Protein AF-A0A485D6U8-F1 (afdb_monomer_lite)

Foldseek 3Di:
DDLVVVLVVCVVVVDDPVVSVVSSVVVVVVVVVCVVVVVVVVVVVLVVVLVVVLVVQVVVCVVDV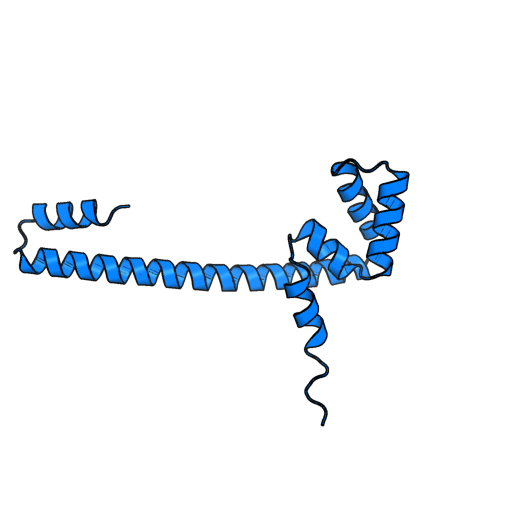PVLLVVQLVLVVVVPDDSVVSSVVSVVVVVVPSSLSCCCSPVVDDSVVVVVVVVVPPPPDD

pLDDT: mean 80.36, std 16.97, range [38.47, 98.19]

Structure (mmCIF, N/CA/C/O backbone):
data_AF-A0A485D6U8-F1
#
_entry.id   AF-A0A485D6U8-F1
#
loop_
_atom_site.group_PDB
_atom_site.id
_atom_site.type_symbol
_atom_site.label_atom_id
_atom_site.label_alt_id
_atom_site.label_comp_id
_atom_site.label_asym_id
_atom_site.label_entity_id
_atom_site.label_seq_id
_atom_site.pdbx_PDB_ins_code
_atom_site.Cartn_x
_atom_site.Cartn_y
_atom_site.Cartn_z
_atom_site.occupancy
_atom_site.B_iso_or_equiv
_atom_site.auth_seq_id
_atom_site.auth_comp_id
_atom_site.auth_asym_id
_atom_site.auth_atom_id
_atom_site.pdbx_PDB_model_num
ATOM 1 N N . MET A 1 1 ? 16.873 11.045 -20.391 1.00 49.53 1 MET A N 1
ATOM 2 C CA . MET A 1 1 ? 18.037 11.219 -21.291 1.00 49.53 1 MET A CA 1
ATOM 3 C C . MET A 1 1 ? 17.501 11.304 -22.709 1.00 49.53 1 MET A C 1
ATOM 5 O O . MET A 1 1 ? 16.810 10.389 -23.128 1.00 49.53 1 MET A O 1
ATOM 9 N N . SER A 1 2 ? 17.670 12.445 -23.375 1.00 55.84 2 SER A N 1
ATOM 10 C CA . SER A 1 2 ? 16.941 12.765 -24.610 1.00 55.84 2 SER A CA 1
ATOM 11 C C . SER A 1 2 ? 17.574 12.091 -25.833 1.00 55.84 2 SER A C 1
ATOM 13 O O . SER A 1 2 ? 18.793 12.076 -25.972 1.00 55.84 2 SER A O 1
ATOM 15 N N . THR A 1 3 ? 16.759 11.576 -26.754 1.00 62.09 3 THR A N 1
ATOM 16 C CA . THR A 1 3 ? 17.193 11.049 -28.063 1.00 62.09 3 THR A CA 1
ATOM 17 C C . THR A 1 3 ? 18.052 12.055 -28.845 1.00 62.09 3 THR A C 1
ATOM 19 O O . THR A 1 3 ? 18.934 11.656 -29.604 1.00 62.09 3 THR A O 1
ATOM 22 N N . ALA A 1 4 ? 17.871 13.356 -28.586 1.00 63.62 4 ALA A N 1
ATOM 23 C CA . ALA A 1 4 ? 18.672 14.443 -29.144 1.00 63.62 4 ALA A CA 1
ATOM 24 C C . ALA A 1 4 ? 20.171 14.361 -28.782 1.00 63.62 4 ALA A C 1
ATOM 26 O O . ALA A 1 4 ? 21.013 14.599 -29.647 1.00 63.62 4 ALA A O 1
ATOM 27 N N . SER A 1 5 ? 20.533 13.979 -27.548 1.00 66.81 5 SER A N 1
ATOM 28 C CA . SER A 1 5 ? 21.944 13.826 -27.148 1.00 66.81 5 SER A CA 1
ATOM 29 C C . SER A 1 5 ? 22.602 12.605 -27.800 1.00 66.81 5 SER A C 1
ATOM 31 O O . SER A 1 5 ? 23.797 12.631 -28.086 1.00 66.81 5 SER A O 1
ATOM 33 N N . LEU A 1 6 ? 21.821 11.557 -28.079 1.00 66.00 6 LEU A N 1
ATOM 34 C CA . LEU A 1 6 ? 22.290 10.334 -28.738 1.00 66.00 6 LEU A CA 1
ATOM 35 C C . LEU A 1 6 ? 22.562 10.585 -30.233 1.00 66.00 6 LEU A C 1
ATOM 37 O O . LEU A 1 6 ? 23.616 10.213 -30.743 1.00 66.00 6 LEU A O 1
ATOM 41 N N . VAL A 1 7 ? 21.665 11.311 -30.911 1.00 64.75 7 VAL A N 1
ATOM 42 C CA . VAL A 1 7 ? 21.836 11.731 -32.315 1.00 64.75 7 VAL A CA 1
ATOM 43 C C . VAL A 1 7 ? 23.041 12.666 -32.482 1.00 64.75 7 VAL A C 1
ATOM 45 O O . VAL A 1 7 ? 23.840 12.471 -33.397 1.00 64.75 7 VAL A O 1
ATOM 48 N N . LEU A 1 8 ? 23.222 13.636 -31.576 1.00 67.69 8 LEU A N 1
ATOM 49 C CA . LEU A 1 8 ? 24.394 14.522 -31.572 1.00 67.69 8 LEU A CA 1
ATOM 50 C C . LEU A 1 8 ? 25.711 13.754 -31.358 1.00 67.69 8 LEU A C 1
ATOM 52 O O . LEU A 1 8 ? 26.691 14.037 -32.044 1.00 67.69 8 LEU A O 1
ATOM 56 N N . GLY A 1 9 ? 25.732 12.755 -30.468 1.00 66.75 9 GLY A N 1
ATOM 57 C CA . GLY A 1 9 ? 26.906 11.901 -30.243 1.00 66.75 9 GLY A CA 1
ATOM 58 C C . GLY A 1 9 ? 27.292 11.054 -31.464 1.00 66.75 9 GLY A C 1
ATOM 59 O O . GLY A 1 9 ? 28.471 10.960 -31.799 1.00 66.75 9 GLY A O 1
ATOM 60 N N . VAL A 1 10 ? 26.310 10.490 -32.178 1.00 65.50 10 VAL A N 1
ATOM 61 C CA . VAL A 1 10 ? 26.542 9.699 -33.406 1.00 65.50 10 VAL A CA 1
ATOM 62 C C . VAL A 1 10 ? 26.980 10.580 -34.583 1.00 65.50 10 VAL A C 1
ATOM 64 O O . VAL A 1 10 ? 27.828 10.170 -35.381 1.00 65.50 10 VAL A O 1
ATOM 67 N N . ALA A 1 11 ? 26.447 11.802 -34.678 1.00 61.62 11 ALA A N 1
ATOM 68 C CA . ALA A 1 11 ? 26.856 12.783 -35.682 1.00 61.62 11 ALA A CA 1
ATOM 69 C C . ALA A 1 11 ? 28.301 13.271 -35.460 1.00 61.62 11 ALA A C 1
ATOM 71 O O . ALA A 1 11 ? 29.072 13.361 -36.415 1.00 61.62 11 ALA A O 1
ATOM 72 N N . ALA A 1 12 ? 28.699 13.515 -34.204 1.00 64.06 12 ALA A N 1
ATOM 73 C CA . ALA A 1 12 ? 30.059 13.926 -33.844 1.00 64.06 12 ALA A CA 1
ATOM 74 C C . ALA A 1 12 ? 31.127 12.846 -34.125 1.00 64.06 12 ALA A C 1
ATOM 76 O O . ALA A 1 12 ? 32.297 13.176 -34.297 1.00 64.06 12 ALA A O 1
ATOM 77 N N . ALA A 1 13 ? 30.731 11.571 -34.227 1.00 69.06 13 ALA A N 1
ATOM 78 C CA . ALA A 1 13 ? 31.618 10.452 -34.554 1.00 69.06 13 ALA A CA 1
ATOM 79 C C . ALA A 1 13 ? 31.957 10.321 -36.060 1.00 69.06 13 ALA A C 1
ATOM 81 O O . ALA A 1 13 ? 32.695 9.413 -36.436 1.00 69.06 13 ALA A O 1
ATOM 82 N N . GLY A 1 14 ? 31.443 11.205 -36.930 1.00 60.03 14 GLY A N 1
ATOM 83 C CA . GLY A 1 14 ? 31.768 11.222 -38.367 1.00 60.03 14 GLY A CA 1
ATOM 84 C C . GLY A 1 14 ? 30.923 10.282 -39.241 1.00 60.03 14 GLY A C 1
ATOM 85 O O . GLY A 1 14 ? 31.354 9.879 -40.320 1.00 60.03 14 GLY A O 1
ATOM 86 N N . THR A 1 15 ? 29.723 9.914 -38.785 1.00 64.06 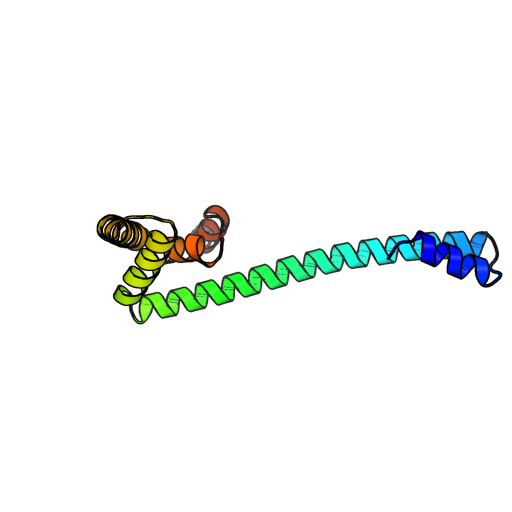15 THR A N 1
ATOM 87 C CA . THR A 1 15 ? 28.834 8.951 -39.461 1.00 64.06 15 THR A CA 1
ATOM 88 C C . THR A 1 15 ? 28.083 9.575 -40.649 1.00 64.06 15 THR A C 1
ATOM 90 O O . THR A 1 15 ? 27.648 10.723 -40.588 1.00 64.06 15 THR A O 1
ATOM 93 N N . SER A 1 16 ? 27.868 8.802 -41.725 1.00 75.00 16 SER A N 1
ATOM 94 C CA . SER A 1 16 ? 27.040 9.229 -42.869 1.00 75.00 16 SER A CA 1
ATOM 95 C C . SER A 1 16 ? 25.596 9.588 -42.450 1.00 75.00 16 SER A C 1
ATOM 97 O O . SER A 1 16 ? 25.080 9.002 -41.493 1.00 75.00 16 SER A O 1
ATOM 99 N N . PRO A 1 17 ? 24.885 10.476 -43.175 1.00 74.62 17 PRO A N 1
ATOM 100 C CA . PRO A 1 17 ? 23.499 10.854 -42.855 1.00 74.62 17 PRO A CA 1
ATOM 101 C C . PRO A 1 17 ? 22.544 9.657 -42.697 1.00 74.62 17 PRO A C 1
ATOM 103 O O . PRO A 1 17 ? 21.696 9.634 -41.807 1.00 74.62 17 PRO A O 1
ATOM 106 N N . SER A 1 18 ? 22.735 8.618 -43.510 1.00 76.94 18 SER A N 1
ATOM 107 C CA . SER A 1 18 ? 22.030 7.334 -43.423 1.00 76.94 18 SER A CA 1
ATOM 108 C C . SER A 1 18 ? 22.274 6.594 -42.102 1.00 76.94 18 SER A C 1
ATOM 110 O O . SER A 1 18 ? 21.345 6.007 -41.551 1.00 76.94 18 SER A O 1
ATOM 112 N N . GLY A 1 19 ? 23.492 6.647 -41.554 1.00 77.62 19 GLY A N 1
ATOM 113 C CA . GLY A 1 19 ? 23.802 6.037 -40.258 1.00 77.62 19 GLY A CA 1
ATOM 114 C C . GLY A 1 19 ? 23.202 6.804 -39.075 1.00 77.62 19 GLY A C 1
ATOM 115 O O . GLY A 1 19 ? 22.792 6.186 -38.096 1.00 77.62 19 GLY A O 1
ATOM 116 N N . ILE A 1 20 ? 23.056 8.128 -39.190 1.00 80.62 20 ILE A N 1
ATOM 117 C CA . ILE A 1 20 ? 22.366 8.951 -38.183 1.00 80.62 20 ILE A CA 1
ATOM 118 C C . ILE A 1 20 ? 20.869 8.607 -38.136 1.00 80.62 20 ILE A C 1
ATOM 120 O O . ILE A 1 20 ? 20.317 8.415 -37.053 1.00 80.62 20 ILE A O 1
ATOM 124 N N . LEU A 1 21 ? 20.217 8.475 -39.298 1.00 82.81 21 LEU A N 1
ATOM 125 C CA . LEU A 1 21 ? 18.807 8.072 -39.378 1.00 82.81 21 LEU A CA 1
ATOM 126 C C . LEU A 1 21 ? 18.577 6.678 -38.787 1.00 82.81 21 LEU A C 1
ATOM 128 O O . LEU A 1 21 ? 17.647 6.490 -38.002 1.00 82.81 21 LEU A O 1
ATOM 132 N N . LEU A 1 22 ? 19.450 5.720 -39.112 1.00 84.62 22 LEU A N 1
ATOM 133 C CA . LEU A 1 22 ? 19.374 4.366 -38.567 1.00 84.62 22 LEU A CA 1
ATOM 134 C C . LEU A 1 22 ? 19.516 4.364 -37.036 1.00 84.62 22 LEU A C 1
ATOM 136 O O . LEU A 1 22 ? 18.728 3.714 -36.351 1.00 84.62 22 LEU A O 1
ATOM 140 N N . ALA A 1 23 ? 20.465 5.134 -36.493 1.00 83.25 23 ALA A N 1
ATOM 141 C CA . ALA A 1 23 ? 20.655 5.271 -35.049 1.00 83.25 23 ALA A CA 1
ATOM 142 C C . ALA A 1 23 ? 19.454 5.937 -34.354 1.00 83.25 23 ALA A C 1
ATOM 144 O O . ALA A 1 23 ? 19.056 5.513 -33.270 1.00 83.25 23 ALA A O 1
ATOM 145 N N . GLY A 1 24 ? 18.841 6.944 -34.984 1.00 81.31 24 GLY A N 1
ATOM 146 C CA . GLY A 1 24 ? 17.637 7.600 -34.471 1.00 81.31 24 GLY A CA 1
ATOM 147 C C . GLY A 1 24 ? 16.442 6.648 -34.375 1.00 81.31 24 GLY A C 1
ATOM 148 O O . GLY A 1 24 ? 15.801 6.573 -33.327 1.00 81.31 24 GLY A O 1
ATOM 149 N N . VAL A 1 25 ? 16.175 5.871 -35.431 1.00 87.31 25 VAL A N 1
ATOM 150 C CA . VAL A 1 25 ? 15.091 4.870 -35.440 1.00 87.31 25 VAL A CA 1
ATOM 151 C C . VAL A 1 25 ? 15.362 3.765 -34.420 1.00 87.31 25 VAL A C 1
ATOM 153 O O . VAL A 1 25 ? 14.472 3.422 -33.644 1.00 87.31 25 VAL A O 1
ATOM 156 N N . ALA A 1 26 ? 16.596 3.256 -34.357 1.00 87.88 26 ALA A N 1
ATOM 157 C CA . ALA A 1 26 ? 16.985 2.255 -33.367 1.00 87.88 26 ALA A CA 1
ATOM 158 C C . ALA A 1 26 ? 16.792 2.764 -31.926 1.00 87.88 26 ALA A C 1
ATOM 160 O O . ALA A 1 26 ? 16.265 2.037 -31.087 1.00 87.88 26 ALA A O 1
ATOM 161 N N . GLY A 1 27 ? 17.146 4.024 -31.646 1.00 86.00 27 GLY A N 1
ATOM 162 C CA . GLY A 1 27 ? 16.946 4.650 -30.337 1.00 86.00 27 GLY A CA 1
ATOM 163 C C . GLY A 1 27 ? 15.473 4.817 -29.953 1.00 86.00 27 GLY A C 1
ATOM 164 O O . GLY A 1 27 ? 15.122 4.607 -28.794 1.00 86.00 27 GLY A O 1
ATOM 165 N N . LEU A 1 28 ? 14.597 5.140 -30.911 1.00 87.25 28 LEU A N 1
ATOM 166 C CA . LEU A 1 28 ? 13.150 5.217 -30.670 1.00 87.25 28 LEU A CA 1
ATOM 167 C C . LEU A 1 28 ? 12.544 3.841 -30.387 1.00 87.25 28 LEU A C 1
ATOM 169 O O . LEU A 1 28 ? 11.769 3.709 -29.444 1.00 87.25 28 LEU A O 1
ATOM 173 N N . VAL A 1 29 ? 12.921 2.818 -31.160 1.00 90.19 29 VAL A N 1
ATOM 174 C CA . VAL A 1 29 ? 12.453 1.440 -30.943 1.00 90.19 29 VAL A CA 1
ATOM 175 C C . VAL A 1 29 ? 12.930 0.920 -29.587 1.00 90.19 29 VAL A C 1
ATOM 177 O O . VAL A 1 29 ? 12.124 0.404 -28.816 1.00 90.19 29 VAL A O 1
ATOM 180 N N . ALA A 1 30 ? 14.208 1.120 -29.255 1.00 86.44 30 ALA A N 1
ATOM 181 C CA . ALA A 1 30 ? 14.756 0.744 -27.955 1.00 86.44 30 ALA A CA 1
ATOM 182 C C . ALA A 1 30 ? 14.068 1.494 -26.800 1.00 86.44 30 ALA A C 1
ATOM 184 O O . ALA A 1 30 ? 13.746 0.892 -25.777 1.00 86.44 30 ALA A O 1
ATOM 185 N N . GLY A 1 31 ? 13.790 2.791 -26.971 1.00 85.19 31 GLY A N 1
ATOM 186 C CA . GLY A 1 31 ? 13.053 3.595 -25.995 1.00 85.19 31 GLY A CA 1
ATOM 187 C C . GLY A 1 31 ? 11.619 3.103 -25.784 1.00 85.19 31 GLY A C 1
ATOM 188 O O . GLY A 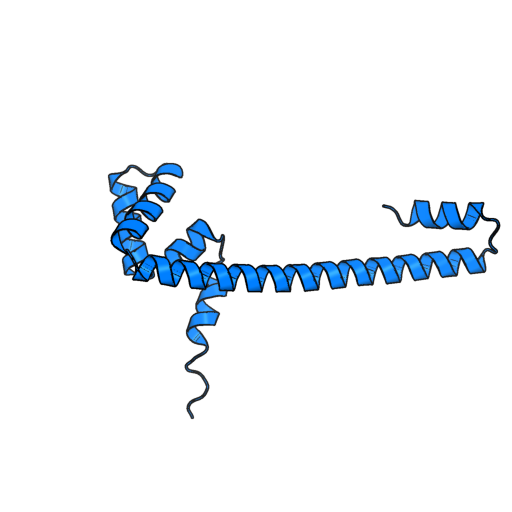1 31 ? 11.203 2.918 -24.643 1.00 85.19 31 GLY A O 1
ATOM 189 N N . ALA A 1 32 ? 10.891 2.825 -26.868 1.00 89.19 32 ALA A N 1
ATOM 190 C CA . ALA A 1 32 ? 9.523 2.316 -26.815 1.00 89.19 32 ALA A CA 1
ATOM 191 C C . ALA A 1 32 ? 9.447 0.921 -26.172 1.00 89.19 32 ALA A C 1
ATOM 193 O O . ALA A 1 32 ? 8.592 0.687 -25.323 1.00 89.19 32 ALA A O 1
ATOM 194 N N . MET A 1 33 ? 10.368 0.012 -26.517 1.00 89.00 33 MET A N 1
ATOM 195 C CA . MET A 1 33 ? 10.455 -1.314 -25.892 1.00 89.00 33 MET A CA 1
ATOM 196 C C . MET A 1 33 ? 10.807 -1.228 -24.405 1.00 89.00 33 MET A C 1
ATOM 198 O O . MET A 1 33 ? 10.245 -1.976 -23.611 1.00 89.00 33 MET A O 1
ATOM 202 N N . SER A 1 34 ? 11.695 -0.309 -24.015 1.00 84.88 34 SER A N 1
ATOM 203 C CA . SER A 1 34 ? 12.045 -0.079 -22.610 1.00 84.88 34 SER A CA 1
ATOM 204 C C . SER A 1 34 ? 10.851 0.434 -21.803 1.00 84.88 34 SER A C 1
ATOM 206 O O . SER A 1 34 ? 10.582 -0.088 -20.728 1.00 84.88 34 SER A O 1
ATOM 208 N N . MET A 1 35 ? 10.077 1.382 -22.346 1.00 89.00 35 MET A N 1
ATOM 209 C CA . MET A 1 35 ? 8.839 1.848 -21.708 1.00 89.00 35 MET A CA 1
ATOM 210 C C . MET A 1 35 ? 7.798 0.729 -21.612 1.00 89.00 35 MET A C 1
ATOM 212 O O . MET A 1 35 ? 7.270 0.493 -20.536 1.00 89.00 35 MET A O 1
ATOM 216 N N . ALA A 1 36 ? 7.556 -0.017 -22.694 1.00 83.88 36 ALA A N 1
ATOM 217 C CA . ALA A 1 36 ? 6.593 -1.120 -22.684 1.00 83.88 36 ALA A CA 1
ATOM 218 C C . ALA A 1 36 ? 6.989 -2.239 -21.705 1.00 83.88 36 ALA A C 1
ATOM 220 O O . ALA A 1 36 ? 6.146 -2.770 -20.987 1.00 83.88 36 ALA A O 1
ATOM 221 N N . THR A 1 37 ? 8.278 -2.581 -21.652 1.00 84.88 37 THR A N 1
ATOM 222 C CA . THR A 1 37 ? 8.800 -3.588 -20.717 1.00 84.88 37 THR A CA 1
ATOM 223 C C . THR A 1 37 ? 8.764 -3.071 -19.283 1.00 84.88 37 THR A C 1
ATOM 225 O O . THR A 1 37 ? 8.394 -3.816 -18.384 1.00 84.88 37 THR A O 1
ATOM 228 N N . GLY A 1 38 ? 9.117 -1.803 -19.064 1.00 80.50 38 GLY A N 1
ATOM 229 C CA . GLY A 1 38 ? 9.073 -1.161 -17.753 1.00 80.50 38 GLY A CA 1
ATOM 230 C C . GLY A 1 38 ? 7.662 -1.135 -17.176 1.00 80.50 38 GLY A C 1
ATOM 231 O O . GLY A 1 38 ? 7.469 -1.556 -16.041 1.00 80.50 38 GLY A O 1
ATOM 232 N N . GLU A 1 39 ? 6.675 -0.743 -17.983 1.00 81.56 39 GLU A N 1
ATOM 233 C CA . GLU A 1 39 ? 5.262 -0.774 -17.597 1.00 81.56 39 GLU A CA 1
ATOM 234 C C . GLU A 1 39 ? 4.782 -2.207 -17.322 1.00 81.56 39 GLU A C 1
ATOM 236 O O . GLU A 1 39 ? 4.190 -2.458 -16.277 1.00 81.56 39 GLU A O 1
ATOM 241 N N . TYR A 1 40 ? 5.091 -3.179 -18.193 1.00 83.31 40 TYR A N 1
ATOM 242 C CA . TYR A 1 40 ? 4.706 -4.581 -17.973 1.00 83.31 40 TYR A CA 1
ATOM 243 C C . TYR A 1 40 ? 5.283 -5.147 -16.668 1.00 83.31 40 TYR A C 1
ATOM 245 O O . TYR A 1 40 ? 4.561 -5.751 -15.873 1.00 83.31 40 TYR A O 1
ATOM 253 N N . VAL A 1 41 ? 6.581 -4.934 -16.431 1.00 82.06 41 VAL A N 1
ATOM 254 C CA . VAL A 1 41 ? 7.252 -5.396 -15.211 1.00 82.06 41 VAL A CA 1
ATOM 255 C C . VAL A 1 41 ? 6.664 -4.700 -13.985 1.00 82.06 41 VAL A C 1
ATOM 257 O O . VAL A 1 41 ? 6.383 -5.379 -13.001 1.00 82.06 41 VAL A O 1
ATOM 260 N N . SER A 1 42 ? 6.411 -3.389 -14.055 1.00 80.25 42 SER A N 1
ATOM 261 C CA . SER A 1 42 ? 5.797 -2.630 -12.960 1.00 80.25 42 SER A CA 1
ATOM 262 C C . SER A 1 42 ? 4.421 -3.178 -12.591 1.00 80.25 42 SER A C 1
ATOM 264 O O . SER A 1 42 ? 4.179 -3.462 -11.422 1.00 80.25 42 SER A O 1
ATOM 266 N N . VAL A 1 43 ? 3.546 -3.398 -13.578 1.00 79.00 43 VAL A N 1
ATOM 267 C CA . VAL A 1 43 ? 2.199 -3.946 -13.353 1.00 79.00 43 VAL A CA 1
ATOM 268 C C . VAL A 1 43 ? 2.270 -5.348 -12.749 1.00 79.00 43 VAL A C 1
ATOM 270 O O . VAL A 1 43 ? 1.563 -5.635 -11.787 1.00 79.00 43 VAL A O 1
ATOM 273 N N . SER A 1 44 ? 3.152 -6.214 -13.263 1.00 78.75 44 SER A N 1
ATOM 274 C CA . SER A 1 44 ? 3.311 -7.567 -12.712 1.00 78.75 44 SER A CA 1
ATOM 275 C C . SER A 1 44 ? 3.832 -7.559 -11.270 1.00 78.75 44 SER A C 1
ATOM 277 O O . SER A 1 44 ? 3.285 -8.245 -10.413 1.00 78.75 44 SER A O 1
ATOM 279 N N . SER A 1 45 ? 4.831 -6.720 -10.973 1.00 76.50 45 SER A N 1
ATOM 280 C CA . SER A 1 45 ? 5.413 -6.594 -9.635 1.00 76.50 45 SER A CA 1
ATOM 281 C C . SER A 1 45 ? 4.429 -5.995 -8.636 1.00 76.50 45 SER A C 1
ATOM 283 O O . SER A 1 45 ? 4.472 -6.350 -7.458 1.00 76.50 45 SER A O 1
ATOM 285 N N . GLN A 1 46 ? 3.579 -5.068 -9.078 1.00 79.50 46 GLN A N 1
ATOM 286 C CA . GLN A 1 46 ? 2.545 -4.482 -8.238 1.00 79.50 46 GLN A CA 1
ATOM 287 C C . GLN A 1 46 ? 1.483 -5.526 -7.886 1.00 79.50 46 GLN A C 1
ATOM 289 O O . GLN A 1 46 ? 1.210 -5.720 -6.706 1.00 79.50 46 GLN A O 1
ATOM 294 N N . ALA A 1 47 ? 0.979 -6.267 -8.876 1.00 79.56 47 ALA A N 1
ATOM 295 C CA . ALA A 1 47 ? 0.002 -7.330 -8.648 1.00 79.56 47 ALA A CA 1
ATOM 296 C C . ALA A 1 47 ? 0.532 -8.422 -7.697 1.00 79.56 47 ALA A C 1
ATOM 298 O O . ALA A 1 47 ? -0.180 -8.861 -6.792 1.00 79.56 47 ALA A O 1
ATOM 299 N N . ASP A 1 48 ? 1.795 -8.830 -7.854 1.00 79.00 48 ASP A N 1
ATOM 300 C CA . ASP A 1 48 ? 2.428 -9.804 -6.956 1.00 79.00 48 ASP A CA 1
ATOM 301 C C . ASP A 1 48 ? 2.558 -9.261 -5.522 1.00 79.00 48 ASP A C 1
ATOM 303 O O . ASP A 1 48 ? 2.303 -9.981 -4.552 1.00 79.00 48 ASP A O 1
ATOM 307 N N . SER A 1 49 ? 2.917 -7.980 -5.380 1.00 83.25 49 SER A N 1
ATOM 308 C CA . SER A 1 49 ? 3.044 -7.317 -4.074 1.00 83.25 49 SER A CA 1
ATOM 309 C C . SER A 1 49 ? 1.690 -7.175 -3.376 1.00 83.25 49 SER A C 1
ATOM 311 O O . SER A 1 49 ? 1.585 -7.454 -2.183 1.00 83.25 49 SER A O 1
ATOM 313 N N . GLU A 1 50 ? 0.642 -6.813 -4.119 1.00 84.19 50 GLU A N 1
ATOM 314 C CA . GLU A 1 50 ? -0.734 -6.728 -3.618 1.00 84.19 50 GLU A CA 1
ATOM 315 C C . GLU A 1 50 ? -1.243 -8.099 -3.160 1.00 84.19 50 GLU A C 1
ATOM 317 O O . GLU A 1 50 ? -1.800 -8.228 -2.070 1.00 84.19 50 GLU A O 1
ATOM 322 N N . HIS A 1 51 ? -0.995 -9.161 -3.935 1.00 85.50 51 HIS A N 1
ATOM 323 C CA . HIS A 1 51 ? -1.393 -10.512 -3.543 1.00 85.50 51 HIS A CA 1
ATOM 324 C C . HIS A 1 51 ? -0.672 -10.982 -2.274 1.00 85.50 51 HIS A C 1
ATOM 326 O O . HIS A 1 51 ? -1.283 -11.596 -1.392 1.00 85.50 51 HIS A O 1
ATOM 332 N N . ALA A 1 52 ? 0.626 -10.686 -2.164 1.00 86.25 52 ALA A N 1
ATOM 333 C CA . ALA A 1 52 ? 1.405 -10.986 -0.972 1.00 86.25 52 ALA A CA 1
ATOM 334 C C . ALA A 1 52 ? 0.850 -10.249 0.255 1.00 86.25 52 ALA A C 1
ATOM 336 O O . ALA A 1 52 ? 0.641 -10.896 1.287 1.00 86.25 52 ALA A O 1
ATOM 337 N N . ALA A 1 53 ? 0.534 -8.958 0.120 1.00 87.56 53 ALA A N 1
ATOM 338 C CA . ALA A 1 53 ? -0.040 -8.141 1.184 1.00 87.56 53 ALA A CA 1
ATOM 339 C C . ALA A 1 53 ? -1.410 -8.666 1.643 1.00 87.56 53 ALA A C 1
ATOM 341 O O . ALA A 1 53 ? -1.591 -8.946 2.822 1.00 87.56 53 ALA A O 1
ATOM 342 N N . LEU A 1 54 ? -2.335 -8.965 0.722 1.00 89.38 54 LEU A N 1
ATOM 343 C CA . LEU A 1 54 ? -3.628 -9.578 1.071 1.00 89.38 54 LEU A CA 1
ATOM 344 C C . LEU A 1 54 ? -3.478 -10.925 1.782 1.00 89.38 54 LEU A C 1
ATOM 346 O O . LEU A 1 54 ? -4.287 -11.297 2.632 1.00 89.38 54 LEU A O 1
ATOM 350 N N . SER A 1 55 ? -2.485 -11.721 1.377 1.00 90.62 55 SER A N 1
ATOM 351 C CA . SER A 1 55 ? -2.224 -13.003 2.028 1.00 90.62 55 SER A CA 1
ATOM 352 C C . SER A 1 55 ? -1.758 -12.814 3.469 1.00 90.62 55 SER A C 1
ATOM 354 O O . SER A 1 55 ? -2.034 -13.675 4.302 1.00 90.62 55 SER A O 1
ATOM 356 N N . GLN A 1 56 ? -1.021 -11.735 3.733 1.00 91.50 56 GLN A N 1
ATOM 357 C CA . GLN A 1 56 ? -0.518 -11.375 5.047 1.00 91.50 56 GLN A CA 1
ATOM 358 C C . GLN A 1 56 ? -1.649 -10.871 5.935 1.00 91.50 56 GLN A C 1
ATOM 360 O O . GLN A 1 56 ? -1.877 -11.486 6.972 1.00 91.50 56 GLN A O 1
ATOM 365 N N . GLU A 1 57 ? -2.441 -9.932 5.431 1.00 92.75 57 GLU A N 1
ATOM 366 C CA . GLU A 1 57 ? -3.618 -9.382 6.104 1.00 92.75 57 GLU A CA 1
ATOM 367 C C . GLU A 1 57 ? -4.586 -10.487 6.562 1.00 92.75 57 GLU A C 1
ATOM 369 O O . GLU A 1 57 ? -5.015 -10.568 7.709 1.00 92.75 57 GLU A O 1
ATOM 374 N N . LYS A 1 58 ? -4.859 -11.467 5.688 1.00 93.31 58 LYS A N 1
ATOM 375 C CA . LYS A 1 58 ? -5.685 -12.635 6.047 1.00 93.31 58 LYS A CA 1
ATOM 376 C C . LYS A 1 58 ? -5.125 -13.441 7.219 1.00 93.31 58 LYS A C 1
ATOM 378 O O . LYS A 1 58 ? -5.899 -14.071 7.939 1.00 93.31 58 LYS A O 1
ATOM 383 N N . ARG A 1 59 ? -3.799 -13.520 7.358 1.00 95.31 59 ARG A N 1
ATOM 384 C CA . ARG A 1 59 ? -3.154 -14.234 8.470 1.00 95.31 59 ARG A CA 1
ATOM 385 C C . ARG A 1 59 ? -3.225 -13.419 9.753 1.00 95.31 59 ARG A C 1
ATOM 387 O O . ARG A 1 59 ? -3.438 -14.022 10.797 1.00 95.31 59 ARG A O 1
ATOM 394 N N . GLU A 1 60 ? -3.073 -12.105 9.665 1.00 94.00 60 GLU A N 1
ATOM 395 C CA . GLU A 1 60 ? -3.161 -11.164 10.787 1.00 94.00 60 GLU A CA 1
ATOM 396 C C . GLU A 1 60 ? -4.587 -11.132 11.360 1.00 94.00 60 GLU A C 1
ATOM 398 O O . GLU A 1 60 ? -4.786 -11.502 12.520 1.00 94.00 60 GLU A O 1
ATOM 403 N N . LEU A 1 61 ? -5.600 -10.948 10.505 1.00 94.75 61 LEU A N 1
ATOM 404 C CA . LEU A 1 61 ? -7.019 -11.053 10.873 1.00 94.75 61 LEU A CA 1
ATOM 405 C C . LEU A 1 61 ? -7.392 -12.397 11.516 1.00 94.75 61 LEU A C 1
ATOM 407 O O . LEU A 1 61 ? -8.248 -12.457 12.400 1.00 94.75 61 LEU A O 1
ATOM 411 N N . ALA A 1 62 ? -6.773 -13.496 11.070 1.00 95.38 62 ALA A N 1
ATOM 412 C CA . ALA A 1 62 ? -6.992 -14.822 11.647 1.00 95.38 62 ALA A CA 1
ATOM 413 C C . ALA A 1 62 ? -6.239 -15.037 12.970 1.00 95.38 62 ALA A C 1
ATOM 415 O O . ALA A 1 62 ? -6.651 -15.876 13.774 1.00 95.38 62 ALA A O 1
ATOM 416 N N . ALA A 1 63 ? -5.129 -14.328 13.180 1.00 97.06 63 ALA A N 1
ATOM 417 C CA . ALA A 1 63 ? -4.316 -14.426 14.381 1.00 97.06 63 ALA A CA 1
ATOM 418 C C . ALA A 1 63 ? -4.905 -13.598 15.529 1.00 97.06 63 ALA A C 1
ATOM 420 O O . ALA A 1 63 ? -4.982 -14.110 16.648 1.00 97.06 63 ALA A O 1
ATOM 421 N N . ASN A 1 64 ? -5.322 -12.354 15.266 1.00 96.44 64 ASN A N 1
ATOM 422 C CA . ASN A 1 64 ? -5.838 -11.464 16.303 1.00 96.44 64 ASN A CA 1
ATOM 423 C C . ASN A 1 64 ? -6.796 -10.385 15.767 1.00 96.44 64 ASN A C 1
ATOM 425 O O . ASN A 1 64 ? -6.442 -9.219 15.631 1.00 96.44 64 ASN A O 1
ATOM 429 N N . TYR A 1 65 ? -8.051 -10.767 15.531 1.00 95.31 65 TYR A N 1
ATOM 430 C CA . TYR A 1 65 ? -9.083 -9.857 15.022 1.00 95.31 65 TYR A CA 1
ATOM 431 C C . TYR A 1 65 ? -9.273 -8.589 15.875 1.00 95.31 65 TYR A C 1
ATOM 433 O O . TYR A 1 65 ? -9.431 -7.498 15.336 1.00 95.31 65 TYR A O 1
ATOM 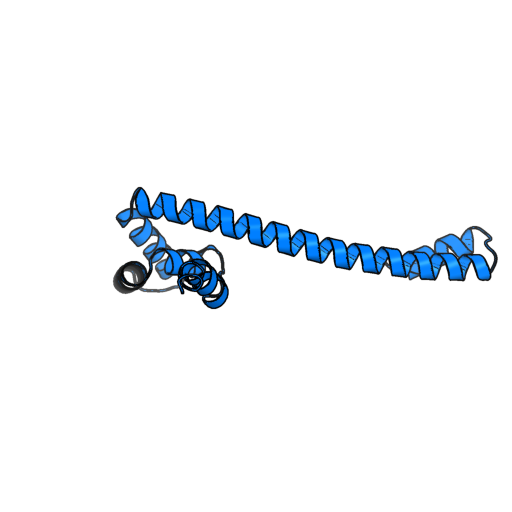441 N N . GLU A 1 66 ? -9.252 -8.703 17.207 1.00 95.69 66 GLU A N 1
ATOM 442 C CA . GLU A 1 66 ? -9.401 -7.548 18.098 1.00 95.69 66 GLU A CA 1
ATOM 443 C C . GLU A 1 66 ? -8.262 -6.528 17.968 1.00 95.69 66 GLU A C 1
ATOM 445 O O . GLU A 1 66 ? -8.506 -5.332 18.135 1.00 95.69 66 GLU A O 1
ATOM 450 N N . GLU A 1 67 ? -7.036 -6.978 17.699 1.00 96.44 67 GLU A N 1
ATOM 451 C CA . GLU A 1 67 ? -5.888 -6.093 17.478 1.00 96.44 67 GLU A CA 1
ATOM 452 C C . GLU A 1 67 ? -6.037 -5.324 16.165 1.00 96.44 67 GLU A C 1
ATOM 454 O O . GLU A 1 67 ? -5.907 -4.101 16.177 1.00 96.44 67 GLU A O 1
ATOM 459 N N . GLU A 1 68 ? -6.471 -5.997 15.101 1.00 96.00 68 GLU A N 1
ATOM 460 C CA . GLU A 1 68 ? -6.744 -5.369 13.803 1.00 96.00 68 GLU A CA 1
ATOM 461 C C . GLU A 1 68 ? -7.854 -4.304 13.884 1.00 96.00 68 GLU A C 1
ATOM 463 O O . GLU A 1 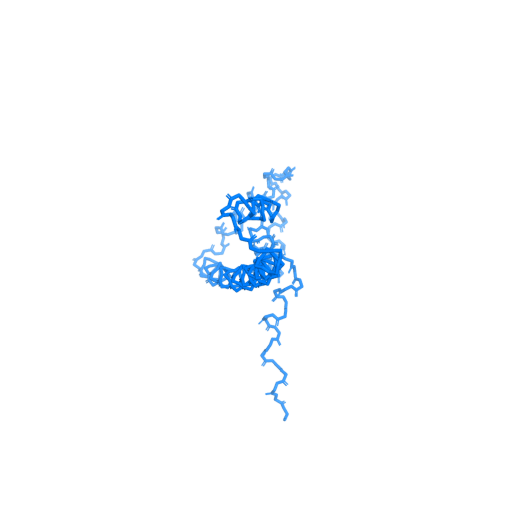68 ? -7.727 -3.201 13.349 1.00 96.00 68 GLU A O 1
ATOM 468 N N . VAL A 1 69 ? -8.903 -4.538 14.687 1.00 96.81 69 VAL A N 1
ATOM 469 C CA . VAL A 1 69 ? -9.920 -3.502 14.969 1.00 96.81 69 VAL A CA 1
ATOM 470 C C . VAL A 1 69 ? -9.289 -2.260 15.607 1.00 96.81 69 VAL A C 1
ATOM 472 O O . VAL A 1 69 ? -9.672 -1.130 15.284 1.00 96.81 69 VAL A O 1
ATOM 475 N N . GLN A 1 70 ? -8.340 -2.440 16.531 1.00 97.12 70 GLN A N 1
ATOM 476 C CA . GLN A 1 70 ? -7.650 -1.316 17.169 1.00 97.12 70 GLN A CA 1
ATOM 477 C C . GLN A 1 70 ? -6.699 -0.604 16.207 1.00 97.12 70 GLN A C 1
ATOM 479 O O . GLN A 1 70 ? -6.571 0.624 16.281 1.00 97.12 70 GLN A O 1
ATOM 484 N N . GLU A 1 71 ? -6.052 -1.335 15.306 1.00 95.44 71 GLU A N 1
ATOM 485 C CA . GLU A 1 71 ? -5.218 -0.778 14.245 1.00 95.44 71 GLU A CA 1
ATOM 486 C C . GLU A 1 71 ? -6.044 0.098 13.298 1.00 95.44 71 GLU A C 1
ATOM 488 O O . GLU A 1 71 ? -5.783 1.303 13.183 1.00 95.44 71 GLU A O 1
ATOM 493 N N . LEU A 1 72 ? -7.138 -0.435 12.753 1.00 95.50 72 LEU A N 1
ATOM 494 C CA . LEU A 1 72 ? -8.031 0.308 11.868 1.00 95.50 72 LEU A CA 1
ATOM 495 C C . LEU A 1 72 ? -8.640 1.537 12.563 1.00 95.50 72 LEU A C 1
ATOM 497 O O . LEU A 1 72 ? -8.681 2.640 12.005 1.00 95.50 72 LEU A O 1
ATOM 501 N N . ALA A 1 73 ? -9.053 1.405 13.828 1.00 96.88 73 ALA A N 1
ATOM 502 C CA . ALA A 1 73 ? -9.510 2.545 14.622 1.00 96.88 73 ALA A CA 1
ATOM 503 C C . ALA A 1 73 ? -8.395 3.591 14.810 1.00 96.88 73 ALA A C 1
ATOM 505 O O . ALA A 1 73 ? -8.649 4.799 14.812 1.00 96.88 73 ALA A O 1
ATOM 506 N N . SER A 1 74 ? -7.140 3.164 14.954 1.00 96.38 74 SER A N 1
ATOM 507 C CA . SER A 1 74 ? -5.981 4.056 15.050 1.00 96.38 74 SER A CA 1
ATOM 508 C C . SER A 1 74 ? -5.726 4.823 13.758 1.00 96.38 74 SER A C 1
ATOM 510 O O . SER A 1 74 ? -5.444 6.022 13.831 1.00 96.38 74 SER A O 1
ATOM 512 N N . LEU A 1 75 ? -5.891 4.190 12.597 1.00 93.94 75 LEU A N 1
ATOM 513 C CA . LEU A 1 75 ? -5.811 4.854 11.293 1.00 93.94 75 LEU A CA 1
ATOM 514 C C . LEU A 1 75 ? -6.884 5.943 11.157 1.00 93.94 75 LEU A C 1
ATOM 516 O O . LEU A 1 75 ? -6.577 7.090 10.822 1.00 93.94 75 LEU A O 1
ATOM 520 N N . TYR A 1 76 ? -8.132 5.644 11.522 1.00 94.75 76 TYR A N 1
ATOM 521 C CA . TYR A 1 76 ? -9.209 6.636 11.487 1.00 94.75 76 TYR A CA 1
ATOM 522 C C . TYR A 1 76 ? -8.995 7.800 12.463 1.00 94.75 76 TYR A C 1
ATOM 524 O O . TYR A 1 76 ? -9.299 8.949 12.127 1.00 94.75 76 TYR A O 1
ATOM 532 N N . ARG A 1 77 ? -8.411 7.548 13.641 1.00 96.94 77 ARG A N 1
ATOM 533 C CA . ARG A 1 77 ? -8.005 8.623 14.564 1.00 96.94 77 ARG A CA 1
ATOM 534 C C . ARG A 1 77 ? -6.954 9.540 13.946 1.00 96.94 77 ARG A C 1
ATOM 536 O O . ARG A 1 77 ? -7.080 10.757 14.052 1.00 96.94 77 ARG A O 1
ATOM 543 N N . GLN A 1 78 ? -5.952 8.983 13.264 1.00 95.12 78 GLN A N 1
ATOM 544 C CA . GLN A 1 78 ? -4.930 9.775 12.564 1.00 95.12 78 GLN A CA 1
ATOM 545 C C . GLN A 1 78 ? -5.530 10.639 11.445 1.00 95.12 78 GLN A C 1
ATOM 547 O O . GLN A 1 78 ? -5.044 11.738 11.186 1.00 95.12 78 GLN A O 1
ATOM 552 N N . ARG A 1 79 ? -6.635 10.189 10.839 1.00 92.44 79 ARG A N 1
ATOM 553 C CA . ARG A 1 79 ? -7.418 10.954 9.853 1.00 92.44 79 ARG A CA 1
ATOM 554 C C . ARG A 1 79 ? -8.335 12.018 10.470 1.00 92.44 79 ARG A C 1
ATOM 556 O O . ARG A 1 79 ? -8.998 12.746 9.736 1.00 92.44 79 ARG A O 1
ATOM 563 N N . GLY A 1 80 ? -8.355 12.141 11.798 1.00 96.25 80 GLY A N 1
ATOM 564 C CA . GLY A 1 80 ? -9.073 13.189 12.522 1.00 96.25 80 GLY A CA 1
ATOM 565 C C . GLY A 1 80 ? -10.422 12.768 13.102 1.00 96.25 80 GLY A C 1
ATOM 566 O O . GLY A 1 80 ? -11.173 13.634 13.549 1.00 96.25 80 GLY A O 1
ATOM 567 N N . LEU A 1 81 ? -10.754 11.471 13.114 1.00 97.50 81 LEU A N 1
ATOM 568 C CA . LEU A 1 81 ? -11.948 11.003 13.818 1.00 97.50 81 LEU A CA 1
ATOM 569 C C . LEU A 1 81 ? -11.715 11.007 15.334 1.00 97.50 81 LEU A C 1
ATOM 571 O O . LEU A 1 81 ? -10.679 10.567 15.833 1.00 97.50 81 LEU A O 1
ATOM 575 N N . GLU A 1 82 ? -12.732 11.446 16.073 1.00 98.19 82 GLU A N 1
ATOM 576 C CA . GLU A 1 82 ? -12.791 11.291 17.528 1.00 98.19 82 GLU A CA 1
ATOM 577 C C . GLU A 1 82 ? -12.650 9.807 17.923 1.00 98.19 82 GLU A C 1
ATOM 579 O O . GLU A 1 82 ? -13.223 8.948 17.243 1.00 98.19 82 GLU A O 1
ATOM 584 N N . PRO A 1 83 ? -11.974 9.467 19.039 1.00 97.56 83 PRO A N 1
ATOM 585 C CA . PRO A 1 83 ? -11.669 8.077 19.392 1.00 97.56 83 PRO A CA 1
ATOM 586 C C . PRO A 1 83 ? -12.894 7.156 19.433 1.00 97.56 83 PRO A C 1
ATOM 588 O O . PRO A 1 83 ? -12.867 6.051 18.899 1.00 97.56 83 PRO A O 1
ATOM 591 N N . ALA A 1 84 ? -13.995 7.632 20.020 1.00 97.69 84 ALA A N 1
ATOM 592 C CA . ALA A 1 84 ? -15.229 6.858 20.116 1.00 97.69 84 ALA A CA 1
ATOM 593 C C . ALA A 1 84 ? -15.907 6.636 18.754 1.00 97.69 84 ALA A C 1
ATOM 595 O O . ALA A 1 84 ? -16.595 5.634 18.575 1.00 97.69 84 ALA A O 1
ATOM 596 N N . LEU A 1 85 ? -15.743 7.566 17.806 1.00 97.75 85 LEU A N 1
ATOM 597 C CA . LEU A 1 85 ? -16.274 7.416 16.454 1.00 97.75 85 LEU A CA 1
ATOM 598 C C . LEU A 1 85 ? -15.384 6.484 15.630 1.00 97.75 85 LEU A C 1
ATOM 600 O O . LEU A 1 85 ? -15.909 5.585 14.985 1.00 97.75 85 LEU A O 1
ATOM 604 N N . ALA A 1 86 ? -14.063 6.655 15.700 1.00 97.75 86 ALA A N 1
ATOM 605 C CA . ALA A 1 86 ? -13.100 5.803 15.008 1.00 97.75 86 ALA A CA 1
ATOM 606 C C . ALA A 1 86 ? -13.267 4.322 15.381 1.00 97.75 86 ALA A C 1
ATOM 608 O O . ALA A 1 86 ? -13.316 3.477 14.494 1.00 97.75 86 ALA A O 1
ATOM 609 N N . GLN A 1 87 ? -13.459 4.028 16.672 1.00 98.06 87 GLN A N 1
ATOM 610 C CA . GLN A 1 87 ? -13.728 2.670 17.150 1.00 98.06 87 GLN A CA 1
ATOM 611 C C . GLN A 1 87 ? -14.995 2.077 16.518 1.00 98.06 87 GLN A C 1
ATOM 613 O O . GLN A 1 87 ? -14.968 0.972 15.987 1.00 98.06 87 GLN A O 1
ATOM 618 N N . ARG A 1 88 ? -16.104 2.829 16.517 1.00 97.94 88 ARG A N 1
ATOM 619 C CA . ARG A 1 88 ? -17.366 2.355 15.923 1.00 97.94 88 ARG A CA 1
ATOM 620 C C . ARG A 1 88 ? -17.259 2.154 14.417 1.00 97.94 88 ARG A C 1
ATOM 622 O O . ARG A 1 88 ? -17.874 1.236 13.890 1.00 97.94 88 ARG A O 1
ATOM 629 N N . VAL A 1 89 ? -16.526 3.027 13.728 1.00 96.88 89 VAL A N 1
ATOM 630 C CA . VAL A 1 89 ? -16.288 2.900 12.286 1.00 96.88 89 VAL A CA 1
ATOM 631 C C . VAL A 1 89 ? -15.492 1.630 12.005 1.00 96.88 89 VAL A C 1
ATOM 633 O O . VAL A 1 89 ? -15.929 0.837 11.177 1.00 96.88 89 VAL A O 1
ATOM 636 N N . ALA A 1 90 ? -14.397 1.397 12.731 1.00 96.69 90 ALA A N 1
ATOM 637 C CA . ALA A 1 90 ? -13.586 0.194 12.577 1.00 96.69 90 ALA A CA 1
ATOM 638 C C . ALA A 1 90 ? -14.408 -1.082 12.809 1.00 96.69 90 ALA A C 1
ATOM 640 O O . ALA A 1 90 ? -14.458 -1.941 11.936 1.00 96.69 90 ALA A O 1
ATOM 641 N N . GLU A 1 91 ? -15.151 -1.163 13.917 1.00 97.12 91 GLU A N 1
ATOM 642 C CA . GLU A 1 91 ? -16.021 -2.308 14.222 1.00 97.12 91 GLU A CA 1
ATOM 643 C C . GLU A 1 91 ? -17.068 -2.561 13.127 1.00 97.12 91 GLU A C 1
ATOM 645 O O . GLU A 1 91 ? -17.288 -3.700 12.719 1.00 97.12 91 GLU A O 1
ATOM 650 N N . GLN A 1 92 ? -17.721 -1.507 12.626 1.00 97.44 92 GLN A N 1
ATOM 651 C CA . GLN A 1 92 ? -18.751 -1.642 11.594 1.00 97.44 92 GLN A CA 1
ATOM 652 C C . GLN A 1 92 ? -18.178 -2.055 10.236 1.00 97.44 92 GLN A C 1
ATOM 654 O O . GLN A 1 92 ? -18.796 -2.861 9.538 1.00 97.44 92 GLN A O 1
ATOM 659 N N . LEU A 1 93 ? -17.022 -1.510 9.851 1.00 95.56 93 LEU A N 1
ATOM 660 C CA . LEU A 1 93 ? -16.360 -1.867 8.599 1.00 95.56 93 LEU A CA 1
ATOM 661 C C . LEU A 1 93 ? -15.805 -3.289 8.662 1.00 95.56 93 LEU A C 1
ATOM 663 O O . LEU A 1 93 ? -16.065 -4.072 7.751 1.00 95.56 93 LEU A O 1
ATOM 667 N N . MET A 1 94 ? -15.162 -3.660 9.769 1.00 94.69 94 MET A N 1
ATOM 668 C CA . MET A 1 94 ? -14.633 -5.008 9.949 1.00 94.69 94 MET A CA 1
ATOM 669 C C . MET A 1 94 ? -15.711 -6.081 10.077 1.00 94.69 94 MET A C 1
ATOM 671 O O . MET A 1 94 ? -15.501 -7.211 9.636 1.00 94.69 94 MET A O 1
ATOM 675 N N . ALA A 1 95 ? -16.879 -5.749 10.634 1.00 95.06 95 ALA A N 1
ATOM 676 C CA . ALA A 1 95 ? -18.023 -6.659 10.662 1.00 95.06 95 ALA A CA 1
ATOM 677 C C . ALA A 1 95 ? -18.632 -6.886 9.269 1.00 95.06 95 ALA A C 1
ATOM 679 O O . ALA A 1 95 ? -19.220 -7.938 9.020 1.00 95.06 95 ALA A O 1
ATOM 680 N N . LYS A 1 96 ? -18.525 -5.898 8.370 1.00 94.00 96 LYS A N 1
ATOM 681 C CA . LYS A 1 96 ? -18.994 -6.021 6.988 1.00 94.00 96 LYS A CA 1
ATOM 682 C C . LYS A 1 96 ? -18.011 -6.836 6.152 1.00 94.00 96 LYS A C 1
ATOM 684 O O . LYS A 1 96 ? -18.426 -7.802 5.520 1.00 94.00 96 LYS A O 1
ATOM 689 N N . ASP A 1 97 ? -16.752 -6.410 6.127 1.00 93.56 97 ASP A N 1
ATOM 690 C CA . ASP A 1 97 ? -15.657 -7.074 5.425 1.00 93.56 97 ASP A CA 1
ATOM 691 C C . ASP A 1 97 ? -14.320 -6.534 5.952 1.00 93.56 97 ASP A C 1
ATOM 693 O O . ASP A 1 97 ? -13.864 -5.460 5.561 1.00 93.56 97 ASP A O 1
ATOM 697 N N . ALA A 1 98 ? -13.711 -7.271 6.879 1.00 92.94 98 ALA A N 1
ATOM 698 C CA . ALA A 1 98 ? -12.440 -6.898 7.490 1.00 92.94 98 ALA A CA 1
ATOM 699 C C . ALA A 1 98 ? -11.288 -6.813 6.486 1.00 92.94 98 ALA A C 1
ATOM 701 O O . ALA A 1 98 ? -10.495 -5.878 6.542 1.00 92.94 98 ALA A O 1
ATOM 702 N N . LEU A 1 99 ? -11.233 -7.751 5.540 1.00 92.62 99 LEU A N 1
ATOM 703 C CA . LEU A 1 99 ? -10.157 -7.791 4.561 1.00 92.62 99 LEU A CA 1
ATOM 704 C C . LEU A 1 99 ? -10.265 -6.620 3.581 1.00 92.62 99 LEU A C 1
ATOM 706 O O . LEU A 1 99 ? -9.259 -5.995 3.271 1.00 92.62 99 LEU A O 1
ATOM 710 N N . ASP A 1 100 ? -11.472 -6.310 3.103 1.00 91.38 100 ASP A N 1
ATOM 711 C CA . ASP A 1 100 ? -11.715 -5.139 2.249 1.00 91.38 100 ASP A CA 1
ATOM 712 C C . ASP A 1 100 ? -11.455 -3.825 3.005 1.00 91.38 100 ASP A C 1
ATOM 714 O O . ASP A 1 100 ? -10.909 -2.884 2.430 1.00 91.38 100 ASP A O 1
ATOM 718 N N . ALA A 1 101 ? -11.799 -3.761 4.298 1.00 92.25 101 ALA A N 1
ATOM 719 C CA . ALA A 1 101 ? -11.550 -2.586 5.129 1.00 92.25 101 ALA A CA 1
ATOM 720 C C . ALA A 1 101 ? -10.048 -2.276 5.251 1.00 92.25 101 ALA A C 1
ATOM 722 O O . ALA A 1 101 ? -9.647 -1.157 4.930 1.00 92.25 101 ALA A O 1
ATOM 723 N N . HIS A 1 102 ? -9.224 -3.255 5.635 1.00 90.19 102 HIS A N 1
ATOM 724 C CA . HIS A 1 102 ? -7.771 -3.070 5.723 1.00 90.19 102 HIS A CA 1
ATOM 725 C C . HIS A 1 102 ? -7.127 -2.898 4.346 1.00 90.19 102 HIS A C 1
ATOM 727 O O . HIS A 1 102 ? -6.318 -1.991 4.162 1.00 90.19 102 HIS A O 1
ATOM 733 N N . ALA A 1 103 ? -7.551 -3.660 3.329 1.00 88.62 103 ALA A N 1
ATOM 734 C CA . ALA A 1 103 ? -7.013 -3.510 1.978 1.00 88.62 103 ALA A CA 1
ATOM 735 C C . ALA A 1 103 ? -7.160 -2.068 1.468 1.00 88.62 103 ALA A C 1
ATOM 737 O O . ALA A 1 103 ? -6.186 -1.466 1.016 1.00 88.62 103 ALA A O 1
ATOM 738 N N . ARG A 1 104 ? -8.353 -1.472 1.573 1.00 86.31 104 ARG A N 1
ATOM 739 C CA . ARG A 1 104 ? -8.588 -0.088 1.122 1.00 86.31 104 ARG A CA 1
ATOM 740 C C . ARG A 1 104 ? -7.783 0.935 1.907 1.00 86.31 104 ARG A C 1
ATOM 742 O O . ARG A 1 104 ? -7.328 1.930 1.343 1.00 86.31 104 ARG A O 1
ATOM 749 N N . GLU A 1 105 ? -7.681 0.732 3.213 1.00 86.44 105 GLU A N 1
ATOM 750 C CA . GLU A 1 105 ? -7.107 1.715 4.122 1.00 86.44 105 GLU A CA 1
ATOM 751 C C . GLU A 1 105 ? -5.575 1.682 4.128 1.00 86.44 105 GLU A C 1
ATOM 753 O O . GLU A 1 105 ? -4.956 2.746 4.195 1.00 86.44 105 GLU A O 1
ATOM 758 N N . GLU A 1 106 ? -4.976 0.501 3.971 1.00 79.25 106 GLU A N 1
ATOM 759 C CA . GLU A 1 106 ? -3.529 0.284 4.059 1.00 79.25 106 GLU A CA 1
ATOM 760 C C . GLU A 1 106 ? -2.859 0.058 2.704 1.00 79.25 106 GLU A C 1
ATOM 762 O O . GLU A 1 106 ? -1.758 0.559 2.469 1.00 79.25 106 GLU A O 1
ATOM 767 N N . LEU A 1 107 ? -3.518 -0.652 1.782 1.00 79.38 107 LEU A N 1
ATOM 768 C CA . LEU A 1 107 ? -2.933 -1.016 0.485 1.00 79.38 107 LEU A CA 1
ATOM 769 C C . LEU A 1 107 ? -3.264 -0.005 -0.620 1.00 79.38 107 LEU A C 1
ATOM 771 O O . LEU A 1 107 ? -2.782 -0.145 -1.742 1.00 79.38 107 LEU A O 1
ATOM 775 N N . GLY A 1 108 ? -4.088 1.012 -0.332 1.00 72.56 108 GLY A N 1
ATOM 776 C CA . GLY A 1 108 ? -4.572 1.962 -1.345 1.00 72.56 108 GLY A CA 1
ATOM 777 C C . GLY A 1 108 ? -5.403 1.287 -2.441 1.00 72.56 108 GLY A C 1
ATOM 778 O O . GLY A 1 108 ? -5.540 1.811 -3.543 1.00 72.56 108 GLY A O 1
ATOM 779 N N . ALA A 1 109 ? -5.918 0.104 -2.125 1.00 63.38 109 ALA A N 1
ATOM 780 C CA . ALA A 1 109 ? -6.697 -0.757 -2.980 1.00 63.38 109 ALA A CA 1
ATOM 781 C C . ALA A 1 109 ? -8.028 -0.107 -3.381 1.00 63.38 109 ALA A C 1
ATOM 783 O O . ALA A 1 109 ? -8.876 0.166 -2.527 1.00 63.38 109 ALA A O 1
ATOM 784 N N . ASP A 1 110 ? -8.263 0.068 -4.683 1.00 57.31 110 ASP A N 1
ATOM 785 C CA . ASP A 1 110 ? -9.606 0.370 -5.174 1.00 57.31 110 ASP A CA 1
ATOM 786 C C . ASP A 1 110 ? -10.500 -0.857 -4.956 1.00 57.31 110 ASP A C 1
ATOM 788 O O . ASP A 1 110 ? -10.253 -1.922 -5.517 1.00 57.31 110 ASP A O 1
ATOM 792 N N . ALA A 1 111 ? -11.568 -0.691 -4.175 1.00 50.16 111 ALA A N 1
ATOM 793 C CA . ALA A 1 111 ? -12.647 -1.654 -3.908 1.00 50.16 111 ALA A CA 1
ATOM 794 C C . ALA A 1 111 ? -12.977 -2.636 -5.053 1.00 50.16 111 ALA A C 1
ATOM 796 O O . ALA A 1 111 ? -13.226 -3.826 -4.838 1.00 50.16 111 ALA A O 1
ATOM 797 N N . ASP A 1 112 ? -12.993 -2.115 -6.280 1.00 50.97 112 ASP A N 1
ATOM 798 C CA . ASP A 1 112 ? -13.413 -2.824 -7.483 1.00 50.97 112 ASP A CA 1
ATOM 799 C C . ASP A 1 112 ? -12.358 -3.833 -7.978 1.00 50.97 112 ASP A C 1
ATOM 801 O O . ASP A 1 112 ? -12.714 -4.824 -8.618 1.00 50.97 112 ASP A O 1
ATOM 805 N N . GLN A 1 113 ? -11.074 -3.651 -7.637 1.00 51.72 113 GLN A N 1
ATOM 806 C CA . GLN A 1 113 ? -10.013 -4.623 -7.939 1.00 51.72 113 GLN A CA 1
ATOM 807 C C . GLN A 1 113 ? -10.103 -5.884 -7.067 1.00 51.72 113 GLN A C 1
ATOM 809 O O . GLN A 1 113 ? -9.784 -6.980 -7.533 1.00 51.72 113 GLN A O 1
ATOM 814 N N . PHE A 1 114 ? -10.590 -5.767 -5.829 1.00 52.72 114 PHE A N 1
ATOM 815 C CA . PHE A 1 114 ? -10.535 -6.851 -4.836 1.00 52.72 114 PHE A CA 1
ATOM 816 C C . PHE A 1 114 ? -11.824 -7.678 -4.786 1.00 52.72 114 PHE A C 1
ATOM 818 O O . PHE A 1 114 ? -11.768 -8.895 -4.585 1.00 52.72 114 PHE A O 1
ATOM 825 N N . GLY A 1 115 ? -12.978 -7.069 -5.092 1.00 42.50 115 GLY A N 1
ATOM 826 C CA . GLY A 1 115 ? -14.255 -7.782 -5.218 1.00 42.50 115 GLY A CA 1
ATOM 827 C C . GLY A 1 115 ? -14.265 -8.844 -6.329 1.00 42.50 115 GLY A C 1
ATOM 828 O O . GLY A 1 115 ? -14.895 -9.894 -6.187 1.00 42.50 115 GLY A O 1
ATOM 829 N N . ALA A 1 116 ? -13.508 -8.633 -7.412 1.00 46.53 116 ALA A N 1
ATOM 830 C CA . ALA A 1 116 ? -13.408 -9.593 -8.514 1.00 46.53 116 ALA A CA 1
ATOM 831 C C . ALA A 1 116 ? -12.566 -10.837 -8.160 1.00 46.53 116 ALA A C 1
ATOM 833 O O . ALA A 1 116 ? -12.886 -11.944 -8.597 1.00 46.53 116 ALA A O 1
ATOM 834 N N . ALA A 1 117 ? -11.528 -10.687 -7.328 1.00 43.34 117 ALA A N 1
ATOM 835 C CA . ALA A 1 117 ? -10.663 -11.795 -6.915 1.00 43.34 117 ALA A CA 1
ATOM 836 C C . ALA A 1 117 ? -11.364 -12.774 -5.951 1.00 43.34 117 ALA A C 1
ATOM 838 O O . ALA A 1 117 ? -11.064 -13.969 -5.956 1.00 43.34 117 ALA A O 1
ATOM 839 N N . ALA A 1 118 ? -12.332 -12.296 -5.160 1.00 42.88 118 ALA A N 1
ATOM 840 C CA . ALA A 1 118 ? -13.158 -13.140 -4.294 1.00 42.88 118 ALA A CA 1
ATOM 841 C C . ALA A 1 118 ? -14.315 -13.834 -5.047 1.00 42.88 118 ALA A C 1
ATOM 843 O O . ALA A 1 118 ? -14.698 -14.946 -4.687 1.00 42.88 118 ALA A O 1
ATOM 844 N N . ALA A 1 119 ? -14.834 -13.224 -6.120 1.00 46.03 119 ALA A N 1
ATOM 845 C CA . ALA A 1 119 ? -15.973 -13.737 -6.892 1.00 46.03 119 ALA A CA 1
ATOM 846 C C . ALA A 1 119 ? -15.609 -14.800 -7.956 1.00 46.03 119 ALA A C 1
ATOM 848 O O . ALA A 1 119 ? -16.489 -15.426 -8.546 1.00 46.03 119 ALA A O 1
ATOM 849 N N . GLY A 1 120 ? -14.318 -15.044 -8.205 1.00 38.47 120 GLY A N 1
ATOM 850 C CA . GLY A 1 120 ? -13.835 -15.947 -9.259 1.00 38.47 120 GLY A CA 1
ATOM 851 C C . GLY A 1 120 ? -14.045 -17.453 -9.032 1.00 38.47 120 GLY A C 1
ATOM 852 O O . GLY A 1 120 ? -13.555 -18.246 -9.833 1.00 38.47 120 GLY A O 1
ATOM 853 N N . ARG A 1 121 ? -14.738 -17.882 -7.966 1.00 46.03 121 ARG A N 1
ATOM 854 C CA . ARG A 1 121 ? -14.935 -19.310 -7.638 1.00 46.03 1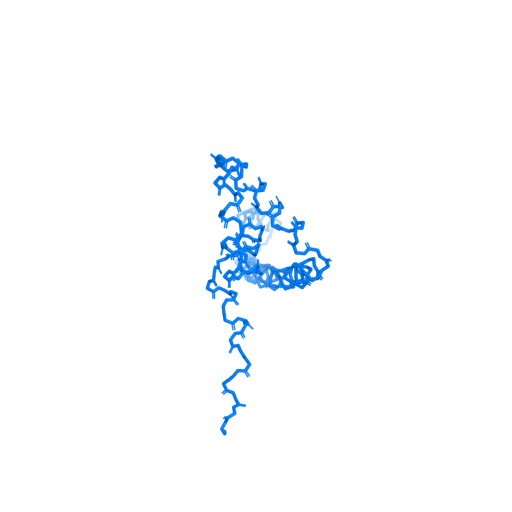21 ARG A CA 1
ATOM 855 C C . ARG A 1 121 ? -16.294 -19.909 -8.013 1.00 46.03 121 ARG A C 1
ATOM 857 O O . ARG A 1 121 ? -16.420 -21.125 -7.907 1.00 46.03 121 ARG A O 1
ATOM 864 N N . ASP A 1 122 ? -17.240 -19.127 -8.542 1.00 42.25 122 ASP A N 1
ATOM 865 C CA . ASP A 1 122 ? -18.631 -19.600 -8.692 1.00 42.25 122 ASP A CA 1
ATOM 866 C C . ASP A 1 122 ? -19.177 -19.618 -10.137 1.00 42.25 122 ASP A C 1
ATOM 868 O O . ASP A 1 122 ? -20.350 -19.912 -10.350 1.00 42.25 122 ASP A O 1
ATOM 872 N N . ILE A 1 123 ? -18.350 -19.362 -11.159 1.00 54.38 123 ILE A N 1
ATOM 873 C CA . ILE A 1 123 ? -18.808 -19.285 -12.567 1.00 54.38 123 ILE A CA 1
ATOM 874 C C . ILE A 1 123 ? -18.473 -20.504 -13.447 1.00 54.38 123 ILE A C 1
ATOM 876 O O . ILE A 1 123 ? -18.768 -20.489 -14.640 1.00 54.38 123 ILE A O 1
ATOM 880 N N . PHE A 1 124 ? -17.937 -21.593 -12.882 1.00 46.84 124 PHE A N 1
ATOM 881 C CA . PHE A 1 124 ? -17.801 -22.877 -13.591 1.00 46.84 124 PHE A CA 1
ATOM 882 C C . PHE A 1 124 ? -18.415 -24.029 -12.782 1.00 46.84 124 PHE A C 1
ATOM 884 O O . PHE A 1 124 ? -17.722 -24.886 -12.241 1.00 46.84 124 PHE A O 1
ATOM 891 N N . SER A 1 125 ? -19.743 -24.024 -12.668 1.00 41.75 125 SER A N 1
ATOM 892 C CA . SER A 1 125 ? -20.535 -25.194 -12.274 1.00 41.75 125 SER A CA 1
ATOM 893 C C . SER A 1 125 ? -21.898 -25.157 -12.967 1.00 41.75 125 SER A C 1
ATOM 895 O O . SER A 1 125 ? -22.913 -24.894 -12.324 1.00 41.75 125 SER A O 1
ATOM 897 N N . VAL A 1 126 ? -21.904 -25.433 -14.274 1.00 49.38 126 VAL A N 1
ATOM 898 C CA . VAL A 1 126 ? -22.998 -26.103 -15.004 1.00 49.38 126 VAL A CA 1
ATOM 899 C C . VAL A 1 126 ? -22.365 -27.022 -16.040 1.00 49.38 126 VAL A C 1
ATOM 901 O O . VAL A 1 126 ? -21.456 -26.542 -16.752 1.00 49.38 126 VAL A O 1
#

Secondary structure (DSSP, 8-state):
--HHHHHHHHHHTT--HHHHHHHHHHHHHHHHHHHHHHHHHHHHHHHHHHHHHHHHHHHHHHH-HHHHHHHHHHHHHHTT--HHHHHHHHHHHHHHHHHHHHHHHHS---HHHHHHHHHTTSS---

Sequence (126 aa):
MSTASLVLGVAAAGTSPSGILLAGVAGLVAGAMSMATGEYVSVSSQADSEHAALSQEKRELAANYEEEVQELASLYRQRGLEPALAQRVAEQLMAKDALDAHAREELGADADQFGAAAAGRDIFSV

Organism: Raoultella planticola (NCBI:txid575)

InterPro domains:
  IPR008217 Ccc1 family [PF01988] (2-112)
  IPR008217 Ccc1 family [PTHR31851] (2-71)

Radius of gyration: 25.25 Å; chains: 1; bounding box: 55×41×64 Å